Protein AF-A0A069D562-F1 (afdb_monomer_lite)

Structure (mmCIF, N/CA/C/O backbone):
data_AF-A0A069D562-F1
#
_entry.id   AF-A0A069D562-F1
#
loop_
_atom_site.group_PDB
_atom_site.id
_atom_site.type_symbol
_atom_site.label_atom_id
_atom_site.label_alt_id
_atom_site.label_comp_id
_atom_site.label_asym_id
_atom_site.label_entity_id
_atom_site.label_seq_id
_atom_site.pdbx_PDB_ins_code
_atom_site.Cartn_x
_atom_site.Cartn_y
_atom_site.Cartn_z
_atom_site.occupancy
_atom_site.B_iso_or_equiv
_atom_site.auth_seq_id
_atom_site.auth_comp_id
_atom_site.auth_asym_id
_atom_site.auth_atom_id
_atom_site.pdbx_PDB_model_num
ATOM 1 N N . MET A 1 1 ? -9.197 -1.662 30.552 1.00 62.56 1 MET A N 1
ATOM 2 C CA . MET A 1 1 ? -10.495 -0.991 30.355 1.00 62.56 1 MET A CA 1
ATOM 3 C C . MET A 1 1 ? -11.510 -1.780 31.152 1.00 62.56 1 MET A C 1
ATOM 5 O O . MET A 1 1 ? -11.672 -2.964 30.876 1.00 62.56 1 MET A O 1
ATOM 9 N N . SER A 1 2 ? -12.080 -1.196 32.203 1.00 67.44 2 SER A N 1
ATOM 10 C CA . SER A 1 2 ? -13.222 -1.805 32.884 1.00 67.44 2 SER A CA 1
ATOM 11 C C . SER A 1 2 ? -14.396 -1.826 31.909 1.00 67.44 2 SER A C 1
ATOM 13 O O . SER A 1 2 ? -14.581 -0.892 31.126 1.00 67.44 2 SER A O 1
ATOM 15 N N . LYS A 1 3 ? -15.153 -2.922 31.907 1.00 70.62 3 LYS A N 1
ATOM 16 C CA . LYS A 1 3 ? -16.407 -3.003 31.158 1.00 70.62 3 LYS A CA 1
ATOM 17 C C . LYS A 1 3 ? -17.310 -1.837 31.610 1.00 70.62 3 LYS A C 1
ATOM 19 O O . LYS A 1 3 ? -17.362 -1.594 32.815 1.00 70.62 3 LYS A O 1
ATOM 24 N N . PRO A 1 4 ? -17.983 -1.112 30.698 1.00 78.88 4 PRO A N 1
ATOM 25 C CA . PRO A 1 4 ? -18.933 -0.079 31.101 1.00 78.88 4 PRO A CA 1
ATOM 26 C C . PRO A 1 4 ? -20.057 -0.700 31.942 1.00 78.88 4 PRO A C 1
ATOM 28 O O . PRO A 1 4 ? -20.522 -1.799 31.623 1.00 78.88 4 PRO A O 1
ATOM 31 N N . GLU A 1 5 ? -20.480 -0.013 33.007 1.00 84.56 5 GLU A N 1
ATOM 32 C CA . GLU A 1 5 ? -21.626 -0.446 33.812 1.00 84.56 5 GLU A CA 1
ATOM 33 C C . GLU A 1 5 ? -22.907 -0.279 33.000 1.00 84.56 5 GLU A C 1
ATOM 35 O O . GLU A 1 5 ? -23.337 0.828 32.682 1.00 84.56 5 GLU A O 1
ATOM 40 N N . CYS A 1 6 ? -23.467 -1.409 32.587 1.00 83.94 6 CYS A N 1
ATOM 41 C CA . CYS A 1 6 ? -24.651 -1.473 31.756 1.00 83.94 6 CYS A CA 1
ATOM 42 C C . CYS A 1 6 ? -25.321 -2.837 31.935 1.00 83.94 6 CYS A C 1
ATOM 44 O O . CYS A 1 6 ? -24.670 -3.871 31.760 1.00 83.94 6 CYS A O 1
ATOM 46 N N . ASP A 1 7 ? -26.634 -2.825 32.169 1.00 85.50 7 ASP A N 1
ATOM 47 C CA . ASP A 1 7 ? -27.437 -4.039 32.342 1.00 85.50 7 ASP A CA 1
ATOM 48 C C . ASP A 1 7 ? -27.686 -4.775 31.016 1.00 85.50 7 ASP A C 1
ATOM 50 O O . ASP A 1 7 ? -27.550 -5.996 30.942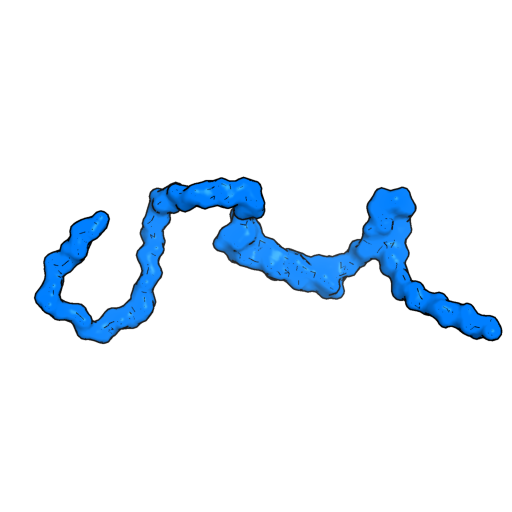 1.00 85.50 7 ASP A O 1
ATOM 54 N N . PHE A 1 8 ? -28.008 -4.052 29.935 1.00 85.62 8 PHE A N 1
ATOM 55 C CA . PHE A 1 8 ? -28.222 -4.644 28.613 1.00 85.62 8 PHE A CA 1
ATOM 56 C C . PHE A 1 8 ? -28.075 -3.619 27.486 1.00 85.62 8 PHE A C 1
ATOM 58 O O . PHE A 1 8 ? -28.632 -2.527 27.557 1.00 85.62 8 PHE A O 1
ATOM 65 N N . ILE A 1 9 ? -27.388 -4.001 26.404 1.00 84.31 9 ILE A N 1
ATOM 66 C CA . ILE A 1 9 ? -27.301 -3.188 25.188 1.00 84.31 9 ILE A CA 1
ATOM 67 C C . ILE A 1 9 ? -27.914 -3.947 24.015 1.00 84.31 9 ILE A C 1
ATOM 69 O O . ILE A 1 9 ? -27.456 -5.033 23.661 1.00 84.31 9 ILE A O 1
ATOM 73 N N . LYS A 1 10 ? -28.927 -3.354 23.376 1.00 91.19 10 LYS A N 1
ATOM 74 C CA . LYS A 1 10 ? -29.581 -3.895 22.180 1.00 91.19 10 LYS A CA 1
ATOM 75 C C . LYS A 1 10 ? -29.386 -2.955 20.997 1.00 91.19 10 LYS A C 1
ATOM 77 O O . LYS A 1 10 ? -29.587 -1.755 21.134 1.00 91.19 10 LYS A O 1
ATOM 82 N N . GLY A 1 11 ? -29.066 -3.511 19.830 1.00 90.06 11 GLY A N 1
ATOM 83 C CA . GLY A 1 11 ? -29.087 -2.765 18.568 1.00 90.06 11 GLY A CA 1
ATOM 84 C C . GLY A 1 11 ? -27.908 -1.816 18.343 1.00 90.06 11 GLY A C 1
ATOM 85 O O . GLY A 1 11 ? -28.045 -0.891 17.550 1.00 90.06 11 GLY A O 1
ATOM 86 N N . ILE A 1 12 ? -26.761 -2.026 19.001 1.00 87.81 12 ILE A N 1
ATOM 87 C CA . ILE A 1 12 ? -25.546 -1.285 18.644 1.00 87.81 12 ILE A CA 1
ATOM 88 C C . ILE A 1 12 ? -25.042 -1.775 17.274 1.00 87.81 12 ILE A C 1
ATOM 90 O O . ILE A 1 12 ? -24.785 -2.973 17.121 1.00 87.81 12 ILE A O 1
ATOM 94 N N . PRO A 1 13 ? -24.895 -0.879 16.280 1.00 90.69 13 PRO A N 1
ATOM 95 C CA . PRO A 1 13 ? -24.235 -1.206 15.022 1.00 90.69 13 PRO A CA 1
ATOM 96 C C . PRO A 1 13 ? -22.727 -1.422 15.248 1.00 90.69 13 PRO A C 1
ATOM 98 O O . PRO A 1 13 ? -22.196 -1.001 16.276 1.00 90.69 13 PRO A O 1
ATOM 101 N N . PRO A 1 14 ? -22.004 -2.045 14.302 1.00 93.19 14 PRO A N 1
ATOM 102 C CA . PRO A 1 14 ? -20.556 -2.204 14.408 1.00 93.19 14 PRO A CA 1
ATOM 103 C C . PRO A 1 14 ? -19.862 -0.871 14.731 1.00 93.19 14 PRO A C 1
ATOM 105 O O . PRO A 1 14 ? -20.028 0.109 14.007 1.00 93.19 14 PRO A O 1
ATOM 108 N N . ALA A 1 15 ? -19.098 -0.837 15.824 1.00 89.69 15 ALA A N 1
ATOM 109 C CA . ALA A 1 15 ? -18.393 0.351 16.298 1.00 89.69 15 ALA A CA 1
ATOM 110 C C . ALA A 1 15 ? -16.876 0.130 16.257 1.00 89.69 15 ALA A C 1
ATOM 112 O O . ALA A 1 15 ? -16.392 -0.961 16.561 1.00 89.69 15 ALA A O 1
ATOM 113 N N . ILE A 1 16 ? -16.126 1.176 15.903 1.00 90.38 16 ILE A N 1
ATOM 114 C CA . ILE A 1 16 ? -14.659 1.188 15.896 1.00 90.38 16 ILE A CA 1
ATOM 115 C C . ILE A 1 16 ? -14.200 2.270 16.872 1.00 90.38 16 ILE A C 1
ATOM 117 O O . ILE A 1 16 ? -14.562 3.436 16.721 1.00 90.38 16 ILE A O 1
ATOM 121 N N . ALA A 1 17 ? -13.409 1.888 17.874 1.00 88.69 17 ALA A N 1
ATOM 122 C CA . ALA A 1 17 ? -12.789 2.840 18.788 1.00 88.69 17 ALA A CA 1
ATOM 123 C C . ALA A 1 17 ? -11.535 3.450 18.144 1.00 88.69 17 ALA A C 1
ATOM 125 O O . ALA A 1 17 ? -10.699 2.729 17.598 1.00 88.69 17 ALA A O 1
ATOM 126 N N . ILE A 1 18 ? -11.395 4.773 18.228 1.00 89.19 18 ILE A N 1
ATOM 127 C CA . ILE A 1 18 ? -10.197 5.499 17.797 1.00 89.19 18 ILE A CA 1
ATOM 128 C C . ILE A 1 18 ? -9.478 5.969 19.058 1.00 89.19 18 ILE A C 1
ATOM 130 O O . ILE A 1 18 ? -9.966 6.837 19.776 1.00 89.19 18 ILE A O 1
ATOM 134 N N . GLU A 1 19 ? -8.318 5.383 19.330 1.00 87.62 19 GLU A N 1
ATOM 135 C CA . GLU A 1 19 ? -7.525 5.656 20.527 1.00 87.62 19 GLU A CA 1
ATOM 136 C C . GLU A 1 19 ? -6.084 5.978 20.136 1.00 87.62 19 GLU A C 1
ATOM 138 O O . GLU A 1 19 ? -5.552 5.439 19.163 1.00 87.62 19 GLU A O 1
ATOM 143 N N . GLN A 1 20 ? -5.401 6.798 20.935 1.00 83.50 20 GLN A N 1
ATOM 144 C CA . GLN A 1 20 ? -3.972 7.065 20.762 1.00 83.50 20 GLN A CA 1
ATOM 145 C C . GLN A 1 20 ? -3.124 5.931 21.363 1.00 83.50 20 GLN A C 1
ATOM 147 O O . GLN A 1 20 ? -2.282 6.137 22.237 1.00 83.50 20 GLN A O 1
ATOM 152 N N . LYS A 1 21 ? -3.357 4.696 20.911 1.00 77.56 21 LYS A N 1
ATOM 153 C CA . LYS A 1 21 ? -2.550 3.546 21.311 1.00 77.56 21 LYS A CA 1
ATOM 154 C C . LYS A 1 21 ? -1.329 3.457 20.405 1.00 77.56 21 LYS A C 1
ATOM 156 O O . LYS A 1 21 ? -1.447 3.269 19.196 1.00 77.56 21 LYS A O 1
ATOM 161 N N . VAL A 1 22 ? -0.141 3.591 20.991 1.00 70.38 22 VAL A N 1
ATOM 162 C CA . VAL A 1 22 ? 1.122 3.410 20.266 1.00 70.38 22 VAL A CA 1
ATOM 163 C C . VAL A 1 22 ? 1.272 1.920 19.958 1.00 70.38 22 VAL A C 1
ATOM 165 O O . VAL A 1 22 ? 1.720 1.137 20.793 1.00 70.38 22 VAL A O 1
ATOM 168 N N . ASN A 1 23 ? 0.815 1.500 18.780 1.00 67.19 23 ASN A N 1
ATOM 169 C CA . ASN A 1 23 ? 0.981 0.125 18.326 1.00 67.19 23 ASN A CA 1
ATOM 170 C C . ASN A 1 23 ? 2.475 -0.184 18.141 1.00 67.19 23 ASN A C 1
ATOM 172 O O . ASN A 1 23 ? 3.242 0.669 17.689 1.00 67.19 23 ASN A O 1
ATOM 176 N N . SER A 1 24 ? 2.876 -1.413 18.483 1.00 67.00 24 SER A N 1
ATOM 177 C CA . SER A 1 24 ? 4.201 -1.962 18.172 1.00 67.00 24 SER A CA 1
ATOM 178 C C . SER A 1 24 ? 4.558 -1.645 16.716 1.00 67.00 24 SER A C 1
ATOM 180 O O . SER A 1 24 ? 3.823 -1.992 15.788 1.00 67.00 24 SER A O 1
ATOM 182 N N . ARG A 1 25 ? 5.651 -0.904 16.522 1.00 71.94 25 ARG A N 1
ATOM 183 C CA . ARG A 1 25 ? 6.025 -0.351 15.222 1.00 71.94 25 ARG A CA 1
ATOM 184 C C . ARG A 1 25 ? 6.650 -1.465 14.391 1.00 71.94 25 ARG A C 1
ATOM 186 O O . ARG A 1 25 ? 7.814 -1.802 14.586 1.00 71.94 25 ARG A O 1
ATOM 193 N N . ASN A 1 26 ? 5.893 -2.045 13.461 1.00 84.75 26 ASN A N 1
ATOM 194 C CA . ASN A 1 26 ? 6.496 -2.884 12.431 1.00 84.75 26 ASN A CA 1
ATOM 195 C C . ASN A 1 26 ? 7.453 -1.993 11.614 1.00 84.75 26 ASN A C 1
ATOM 197 O O . ASN A 1 26 ? 6.995 -1.000 11.046 1.00 84.75 26 ASN A O 1
ATOM 201 N N . PRO A 1 27 ? 8.760 -2.303 11.542 1.00 88.06 27 PRO A N 1
ATOM 202 C CA . PRO A 1 27 ? 9.742 -1.441 10.881 1.00 88.06 27 PRO A CA 1
ATOM 203 C C . PRO A 1 27 ? 9.484 -1.258 9.378 1.00 88.06 27 PRO A C 1
ATOM 205 O O . PRO A 1 27 ? 10.023 -0.334 8.779 1.00 88.06 27 PRO A O 1
ATOM 208 N N . ARG A 1 28 ? 8.656 -2.113 8.761 1.00 91.88 28 ARG A N 1
ATOM 209 C CA . ARG A 1 28 ? 8.241 -1.976 7.356 1.00 91.88 28 ARG A CA 1
ATOM 210 C C . ARG A 1 28 ? 7.012 -1.083 7.166 1.00 91.88 28 ARG A C 1
ATOM 212 O O . ARG A 1 28 ? 6.716 -0.707 6.036 1.00 91.88 28 ARG A O 1
ATOM 219 N N . SER A 1 29 ? 6.287 -0.754 8.236 1.00 91.81 29 SER A N 1
ATOM 220 C CA . SER A 1 29 ? 5.103 0.101 8.161 1.00 91.81 29 SER A CA 1
ATOM 221 C C . SER A 1 29 ? 5.501 1.564 7.997 1.00 91.81 29 SER A C 1
ATOM 223 O O . SER A 1 29 ? 6.251 2.127 8.793 1.00 91.81 29 SER A O 1
ATOM 225 N N . THR A 1 30 ? 4.935 2.196 6.977 1.00 92.81 30 THR A N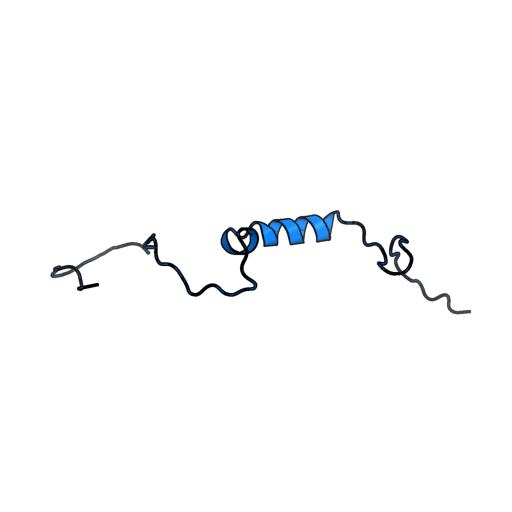 1
ATOM 226 C CA . THR A 1 30 ? 5.055 3.629 6.701 1.00 92.81 30 THR A CA 1
ATOM 227 C C . THR A 1 30 ? 3.682 4.293 6.784 1.00 92.81 30 THR A C 1
ATOM 229 O O . THR A 1 30 ? 2.651 3.612 6.786 1.00 92.81 30 THR A O 1
ATOM 232 N N . VAL A 1 31 ? 3.653 5.628 6.783 1.00 93.00 31 VAL A N 1
ATOM 233 C CA . VAL A 1 31 ? 2.394 6.390 6.704 1.00 93.00 31 VAL A CA 1
ATOM 234 C C . VAL A 1 31 ? 1.576 5.974 5.479 1.00 93.00 31 VAL A C 1
ATOM 236 O O . VAL A 1 31 ? 0.366 5.813 5.584 1.00 93.00 31 VAL A O 1
ATOM 239 N N . GLY A 1 32 ? 2.231 5.721 4.340 1.00 95.50 32 GLY A N 1
ATOM 240 C CA . GLY A 1 32 ? 1.558 5.288 3.113 1.00 95.50 32 GLY A CA 1
ATOM 241 C C . GLY A 1 32 ? 0.889 3.917 3.231 1.00 95.50 32 GLY A C 1
ATOM 242 O O . GLY A 1 32 ? -0.149 3.700 2.615 1.00 95.50 32 GLY A O 1
ATOM 243 N N . THR A 1 33 ? 1.447 3.002 4.033 1.00 93.62 33 THR A N 1
ATOM 244 C CA . THR A 1 33 ? 0.816 1.694 4.290 1.00 93.62 33 THR A CA 1
ATOM 245 C C . THR A 1 33 ? -0.321 1.786 5.304 1.00 93.62 33 THR A C 1
ATOM 247 O O . THR A 1 33 ? -1.305 1.075 5.160 1.00 93.62 33 THR A O 1
ATOM 250 N N . SER A 1 34 ? -0.227 2.671 6.306 1.00 92.00 34 SER A N 1
ATOM 251 C CA . SER A 1 34 ? -1.289 2.830 7.312 1.00 92.00 34 SER A CA 1
ATOM 252 C C . SER A 1 34 ? -2.522 3.554 6.778 1.00 92.00 34 SER A C 1
ATOM 254 O O . SER A 1 34 ? -3.611 3.364 7.300 1.00 92.00 34 SER A O 1
ATOM 256 N N . THR A 1 35 ? -2.344 4.403 5.766 1.00 94.56 35 THR A N 1
ATOM 257 C CA . THR A 1 35 ? -3.434 5.134 5.105 1.00 94.56 35 THR A CA 1
ATOM 258 C C . THR A 1 35 ? -3.930 4.443 3.840 1.00 94.56 35 THR A C 1
ATOM 260 O O . THR A 1 35 ? -4.775 4.999 3.150 1.00 94.56 35 THR A O 1
ATOM 263 N N . GLU A 1 36 ? -3.363 3.284 3.488 1.00 97.00 36 GLU A N 1
ATOM 264 C CA . GLU A 1 36 ? -3.631 2.540 2.246 1.00 97.00 36 GLU A CA 1
ATOM 265 C C . GLU A 1 36 ? -3.290 3.287 0.941 1.00 97.00 36 GLU A C 1
ATOM 267 O O . GLU A 1 36 ? -3.366 2.711 -0.144 1.00 97.00 36 GLU A O 1
ATOM 272 N N . ILE A 1 37 ? -2.810 4.535 1.009 1.00 97.81 37 ILE A N 1
ATOM 273 C CA . ILE A 1 37 ? -2.393 5.336 -0.154 1.00 97.81 37 ILE A CA 1
ATOM 274 C C . ILE A 1 37 ? -1.333 4.600 -0.982 1.00 97.81 37 ILE A C 1
ATOM 276 O O . ILE A 1 37 ? -1.341 4.676 -2.211 1.00 97.81 37 ILE A O 1
ATOM 280 N N . TYR A 1 38 ? -0.435 3.854 -0.331 1.00 97.62 38 TYR A N 1
ATOM 281 C CA . TYR A 1 38 ? 0.600 3.093 -1.026 1.00 97.62 38 TYR A CA 1
ATOM 282 C C . TYR A 1 38 ? 0.016 2.049 -1.993 1.00 97.62 38 TYR A C 1
ATOM 284 O O . TYR A 1 38 ? 0.577 1.839 -3.065 1.00 97.62 38 TYR A O 1
ATOM 292 N N . GLU A 1 39 ? -1.142 1.456 -1.690 1.00 97.31 39 GLU A N 1
ATOM 293 C CA . GLU A 1 39 ? -1.809 0.503 -2.589 1.00 97.31 39 GLU A CA 1
ATOM 294 C C . GLU A 1 39 ? -2.354 1.196 -3.846 1.00 97.31 39 GLU A C 1
ATOM 296 O O . GLU A 1 39 ? -2.178 0.705 -4.964 1.00 97.31 39 GLU A O 1
ATOM 301 N N . TYR A 1 40 ? -2.907 2.403 -3.700 1.00 98.00 40 TYR A N 1
ATOM 302 C CA . TYR A 1 40 ? -3.297 3.225 -4.848 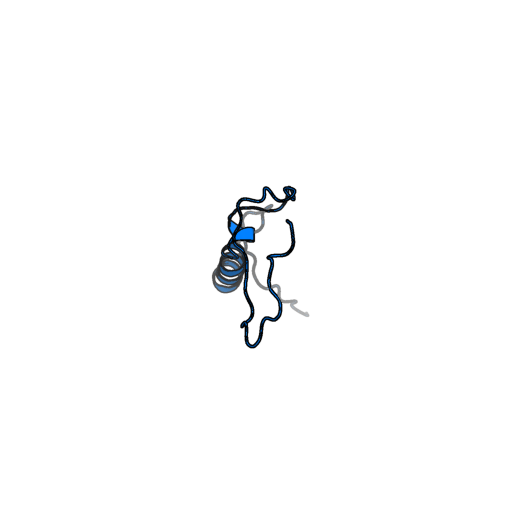1.00 98.00 40 TYR A CA 1
ATOM 303 C C . TYR A 1 40 ? -2.088 3.640 -5.687 1.00 98.00 40 TYR A C 1
ATOM 305 O O . TYR A 1 40 ? -2.143 3.585 -6.917 1.00 98.00 40 TYR A O 1
ATOM 313 N N . MET A 1 41 ? -0.971 3.998 -5.048 1.00 98.00 41 MET A N 1
ATOM 314 C CA . MET A 1 41 ? 0.272 4.300 -5.760 1.00 98.00 41 MET A CA 1
ATOM 315 C C . MET A 1 41 ? 0.779 3.084 -6.540 1.00 98.00 41 MET A C 1
ATOM 317 O O . MET A 1 41 ? 1.156 3.224 -7.702 1.00 98.00 41 MET A O 1
ATOM 321 N N . ARG A 1 42 ? 0.743 1.880 -5.955 1.00 97.56 42 ARG A N 1
ATOM 322 C CA . ARG A 1 42 ? 1.120 0.642 -6.656 1.00 97.56 42 ARG A CA 1
ATOM 323 C C . ARG A 1 42 ? 0.266 0.421 -7.901 1.00 97.56 42 ARG A C 1
ATOM 325 O O . ARG A 1 42 ? 0.819 0.131 -8.958 1.00 97.56 42 ARG A O 1
ATOM 332 N N . LEU A 1 43 ? -1.051 0.608 -7.803 1.00 97.94 43 LEU A N 1
ATOM 333 C CA . LEU A 1 43 ? -1.951 0.511 -8.957 1.00 97.94 43 LEU A CA 1
ATOM 334 C C . LEU A 1 43 ? -1.661 1.581 -10.015 1.00 97.94 43 LEU A C 1
ATOM 336 O O . LEU A 1 43 ? -1.696 1.280 -11.207 1.00 97.94 43 LEU A O 1
ATOM 340 N N . LEU A 1 44 ? -1.352 2.811 -9.599 1.00 98.12 44 LEU A N 1
ATOM 341 C CA . LEU A 1 44 ? -0.979 3.893 -10.505 1.00 98.12 44 LEU A CA 1
ATOM 342 C C . LEU A 1 44 ? 0.287 3.527 -11.293 1.00 98.12 44 LEU A C 1
ATOM 344 O O . LEU A 1 44 ? 0.248 3.470 -12.520 1.00 98.12 44 LEU A O 1
ATOM 348 N N . PHE A 1 45 ? 1.387 3.206 -10.609 1.00 97.56 45 PHE A N 1
ATOM 349 C CA . PHE A 1 45 ? 2.649 2.856 -11.267 1.00 97.56 45 PHE A CA 1
ATOM 350 C C . PHE A 1 45 ? 2.557 1.560 -12.080 1.00 97.56 45 PHE A C 1
ATOM 352 O O . PHE A 1 45 ? 3.198 1.466 -13.119 1.00 97.56 45 PHE A O 1
ATOM 359 N N . ALA A 1 46 ? 1.727 0.593 -11.686 1.00 96.75 46 ALA A N 1
ATOM 360 C CA . ALA A 1 46 ? 1.484 -0.598 -12.499 1.00 96.75 46 ALA A CA 1
ATOM 361 C C . ALA A 1 46 ? 0.757 -0.284 -13.819 1.00 96.75 46 ALA A C 1
ATOM 363 O O . ALA A 1 46 ? 0.967 -0.974 -14.812 1.00 96.75 46 ALA A O 1
ATOM 364 N N . ARG A 1 47 ? -0.109 0.739 -13.837 1.00 96.75 47 ARG A N 1
ATOM 365 C CA . ARG A 1 47 ? -0.893 1.116 -15.024 1.00 96.75 47 ARG A CA 1
ATOM 366 C C . ARG A 1 47 ? -0.159 2.067 -15.962 1.00 96.75 47 ARG A C 1
ATOM 368 O O . ARG A 1 47 ? -0.302 1.930 -17.171 1.00 96.75 47 ARG A O 1
ATOM 375 N N . ILE A 1 48 ? 0.568 3.046 -15.421 1.00 97.31 48 ILE A N 1
ATOM 376 C CA . ILE A 1 48 ? 1.188 4.120 -16.221 1.00 97.31 48 ILE A CA 1
ATOM 377 C C . ILE A 1 48 ? 2.715 4.184 -16.104 1.00 97.31 48 ILE A C 1
ATOM 379 O O . ILE A 1 48 ? 3.352 4.955 -16.820 1.00 97.31 48 ILE A O 1
ATOM 383 N N . GLY A 1 49 ? 3.313 3.414 -15.195 1.00 95.50 49 GLY A N 1
ATOM 384 C CA . GLY A 1 49 ? 4.756 3.401 -14.997 1.00 95.50 49 GLY A CA 1
ATOM 385 C C . GLY A 1 49 ? 5.477 2.738 -16.166 1.00 95.50 49 GLY A C 1
ATOM 386 O O . GLY A 1 49 ? 5.047 1.710 -16.684 1.00 95.50 49 GLY A O 1
ATOM 387 N N . ARG A 1 50 ? 6.606 3.325 -16.562 1.00 95.38 50 ARG A N 1
ATOM 388 C CA . ARG A 1 50 ? 7.547 2.720 -17.509 1.00 95.38 50 ARG A CA 1
ATOM 389 C C . ARG A 1 50 ? 8.655 2.029 -16.730 1.00 95.38 50 ARG A C 1
ATOM 391 O O . ARG A 1 50 ? 9.217 2.614 -15.805 1.00 95.38 50 ARG A O 1
ATOM 398 N N . THR A 1 51 ? 8.953 0.784 -17.081 1.00 95.50 51 THR A N 1
ATOM 399 C CA . THR A 1 51 ? 9.997 0.001 -16.415 1.00 95.50 51 THR A CA 1
ATOM 400 C C . THR A 1 51 ? 11.335 0.234 -17.101 1.00 95.50 51 THR A C 1
ATOM 402 O O . THR A 1 51 ? 11.448 0.065 -18.311 1.00 95.50 51 THR A O 1
ATOM 405 N N . PHE A 1 52 ? 12.356 0.572 -16.320 1.00 96.25 52 PHE A N 1
ATOM 406 C CA . PHE A 1 52 ? 13.728 0.739 -16.791 1.00 96.25 52 PHE A CA 1
ATOM 407 C C . PHE A 1 52 ? 14.649 -0.249 -16.080 1.00 96.25 52 PHE A C 1
ATOM 409 O O . PHE A 1 52 ? 14.457 -0.554 -14.901 1.00 96.25 52 PHE A O 1
ATOM 416 N N . SER A 1 53 ? 15.645 -0.759 -16.802 1.00 96.50 53 SER A N 1
ATOM 417 C CA . SER A 1 53 ? 16.674 -1.628 -16.232 1.00 96.50 53 SER A CA 1
ATOM 418 C C . SER A 1 53 ? 17.585 -0.827 -15.294 1.00 96.50 53 SER A C 1
ATOM 420 O O . SER A 1 53 ? 18.125 0.193 -15.721 1.00 96.50 53 SER A O 1
ATOM 422 N N . PRO A 1 54 ? 17.840 -1.279 -14.052 1.00 96.38 54 PRO A N 1
ATOM 423 C CA . PRO A 1 54 ? 18.776 -0.596 -13.160 1.00 96.38 54 PRO A CA 1
ATOM 424 C C . PRO A 1 54 ? 20.245 -0.774 -13.575 1.00 96.38 54 PRO A C 1
ATOM 426 O O . PRO A 1 54 ? 21.100 -0.051 -13.077 1.00 96.38 54 PRO A O 1
ATOM 429 N N . VAL A 1 55 ? 20.551 -1.735 -14.458 1.00 97.12 55 VAL A N 1
ATOM 430 C CA . VAL A 1 55 ? 21.923 -2.013 -14.914 1.00 97.12 55 VAL A CA 1
ATOM 431 C C . VAL A 1 55 ? 22.260 -1.224 -16.180 1.00 97.12 55 VAL A C 1
ATOM 433 O O . VAL A 1 55 ? 23.313 -0.600 -16.240 1.00 97.12 55 VAL A O 1
ATOM 436 N N . SER A 1 56 ? 21.375 -1.238 -17.186 1.00 96.38 56 SER A N 1
ATOM 437 C CA . SER A 1 56 ? 21.609 -0.555 -18.472 1.00 96.38 56 SER A CA 1
ATOM 438 C C . SER A 1 56 ? 20.947 0.820 -18.581 1.00 96.38 56 SER A C 1
ATOM 440 O O . SER A 1 56 ? 21.317 1.601 -19.449 1.00 96.38 56 SER A O 1
ATOM 442 N N . GLY A 1 57 ? 19.955 1.128 -17.739 1.00 96.25 57 GLY A N 1
ATOM 443 C CA . GLY A 1 57 ? 19.148 2.350 -17.839 1.00 96.25 57 GLY A CA 1
ATOM 444 C C . GLY A 1 57 ? 18.146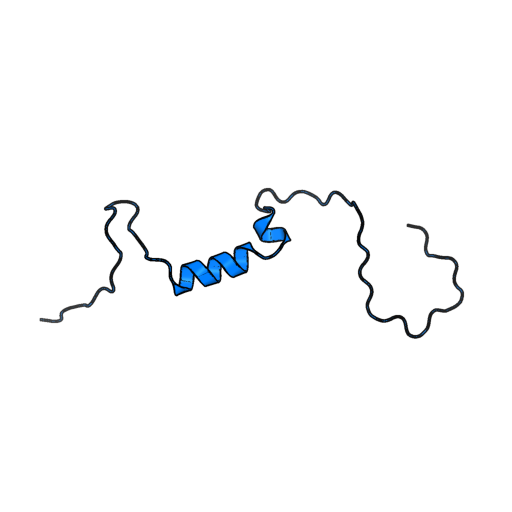 2.357 -18.999 1.00 96.25 57 GLY A C 1
ATOM 445 O O . GLY A 1 57 ? 17.423 3.334 -19.176 1.00 96.25 57 GLY A O 1
ATOM 446 N N . GLU A 1 58 ? 18.072 1.284 -19.787 1.00 96.38 58 GLU A N 1
ATOM 447 C CA . GLU A 1 58 ? 17.188 1.200 -20.951 1.00 96.38 58 GLU A CA 1
ATOM 448 C C . GLU A 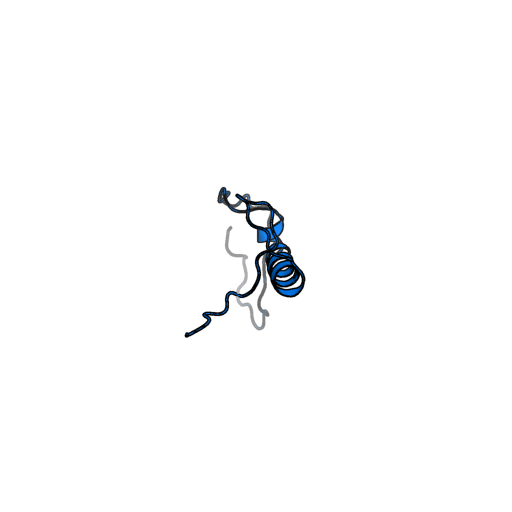1 58 ? 15.752 0.809 -20.570 1.00 96.38 58 GLU A C 1
ATOM 450 O O . GLU A 1 58 ? 15.518 0.102 -19.583 1.00 96.38 58 GLU A O 1
ATOM 455 N N . GLU A 1 59 ? 14.779 1.260 -21.370 1.00 96.31 59 GLU A N 1
ATOM 456 C CA . GLU A 1 59 ? 13.366 0.904 -21.199 1.00 96.31 59 GLU A CA 1
ATOM 457 C C . GLU A 1 59 ? 13.151 -0.587 -21.491 1.00 96.31 59 GLU A C 1
ATOM 459 O O . GLU A 1 59 ? 13.496 -1.088 -22.565 1.00 96.31 59 GLU A O 1
ATOM 464 N N . VAL A 1 60 ? 12.544 -1.297 -20.538 1.00 94.75 60 VAL A N 1
ATOM 465 C CA . VAL A 1 60 ? 12.222 -2.718 -20.669 1.00 94.75 60 VAL A CA 1
ATOM 466 C C . VAL A 1 60 ? 11.099 -2.884 -21.687 1.00 94.75 60 VAL A C 1
ATOM 468 O O . VAL A 1 60 ? 10.009 -2.333 -21.539 1.00 94.75 60 VAL A O 1
ATOM 471 N N . LYS A 1 61 ? 11.354 -3.691 -22.718 1.00 92.06 61 LYS A N 1
ATOM 472 C CA . LYS A 1 61 ? 10.397 -3.997 -23.787 1.00 92.06 61 LYS A CA 1
ATOM 473 C C . LYS A 1 61 ? 10.062 -5.481 -23.800 1.00 92.06 61 LYS A C 1
ATOM 475 O O . LYS A 1 61 ? 10.837 -6.319 -23.339 1.00 92.06 61 LYS A O 1
ATOM 480 N N . LYS A 1 62 ? 8.896 -5.815 -24.355 1.00 89.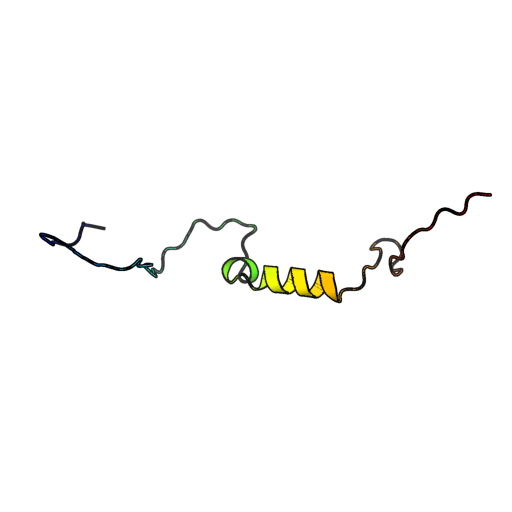31 62 LYS A N 1
ATOM 481 C CA . LYS A 1 62 ? 8.480 -7.206 -24.547 1.00 89.31 62 LYS A CA 1
ATOM 482 C C . LYS A 1 62 ? 9.499 -7.927 -25.433 1.00 89.31 62 LYS A C 1
ATOM 484 O O . LYS A 1 62 ? 9.761 -7.488 -26.550 1.00 89.31 62 LYS A O 1
ATOM 489 N N . HIS A 1 63 ? 10.030 -9.045 -24.949 1.00 87.31 63 HIS A N 1
ATOM 490 C CA . HIS A 1 63 ? 10.883 -9.913 -25.750 1.00 87.31 63 HIS A CA 1
ATOM 491 C C . HIS A 1 63 ? 10.027 -10.790 -26.677 1.00 87.31 63 HIS A C 1
ATOM 493 O O . HIS A 1 63 ? 9.010 -11.342 -26.251 1.00 87.31 63 HIS A O 1
ATOM 499 N N . SER A 1 64 ? 10.433 -10.921 -27.939 1.00 86.12 64 SER A N 1
ATOM 500 C CA . SER A 1 64 ? 9.861 -11.869 -28.895 1.00 86.12 64 SER A CA 1
ATOM 501 C C . SER A 1 64 ? 10.949 -12.821 -29.379 1.00 86.12 64 SER A C 1
ATOM 503 O O . SER A 1 64 ? 12.021 -12.396 -29.806 1.00 86.12 64 SER A O 1
ATOM 505 N N . VAL A 1 65 ? 10.671 -14.122 -29.312 1.00 83.75 65 VAL A N 1
ATOM 506 C CA . VAL A 1 65 ? 11.567 -15.146 -29.855 1.00 83.75 65 VAL A CA 1
ATOM 507 C C . VAL A 1 65 ? 11.349 -15.198 -31.363 1.00 83.75 65 VAL A C 1
ATOM 509 O O . VAL A 1 65 ? 10.229 -15.424 -31.821 1.00 83.75 65 VAL A O 1
ATOM 512 N N . LYS A 1 66 ? 12.405 -14.970 -32.145 1.00 77.62 66 LYS A N 1
ATOM 513 C CA . LYS A 1 66 ? 12.390 -15.203 -33.591 1.00 77.62 66 LYS A CA 1
ATOM 514 C C . LYS A 1 66 ? 12.834 -16.647 -33.819 1.00 77.62 66 LYS A C 1
ATOM 516 O O . LYS A 1 66 ? 13.989 -16.968 -33.564 1.00 77.62 66 LYS A O 1
ATOM 521 N N . ILE A 1 67 ? 11.908 -17.510 -34.227 1.00 72.00 67 ILE A N 1
ATOM 522 C CA . ILE A 1 67 ? 12.238 -18.871 -34.667 1.00 72.00 67 ILE A CA 1
ATOM 523 C C . ILE A 1 67 ? 12.707 -18.751 -36.122 1.00 72.00 67 ILE A C 1
ATOM 525 O O . ILE A 1 67 ? 11.987 -18.174 -36.940 1.00 72.00 67 ILE A O 1
ATOM 529 N N . LEU A 1 68 ? 13.937 -19.195 -36.386 1.00 59.53 68 LEU A N 1
ATOM 530 C CA . LEU A 1 68 ? 14.511 -19.359 -37.725 1.00 59.53 68 LEU A CA 1
ATOM 531 C C . LEU A 1 68 ? 14.076 -20.699 -38.319 1.00 59.53 68 LEU A C 1
ATOM 533 O O . LEU A 1 68 ? 13.996 -21.672 -37.534 1.00 59.53 68 LEU A O 1
#

Organism: NCBI:txid1121097

Radius of gyration: 24.67 Å; chains: 1; bounding box: 52×26×72 Å

Sequence (68 aa):
MSKPECDFIKGIPPAIAIEQKVNSRNPRSTVGTSTEIYEYMRLLFARIGRTFSPVSGEEVKKHSVKIL

Secondary structure (DSSP, 8-state):
-PPP--S----PPP------------TT--HHHHTSHHHHHHHHHHHHPPPB-TTT-PBP--------

pLDDT: mean 88.61, std 9.8, range [59.53, 98.12]

InterPro domains:
  IPR027417 P-loop containing nucleoside triphosphate hydrolase [G3DSA:3.40.50.300] (1-23)

Foldseek 3Di:
DPDPDDPDDPDDDDDDDDDPDPPDDPVPDDPCVVVVVVVVVVVVCVVPNFDADPVPRHTDDDDDDDDD